Protein AF-A0A1X3DLM1-F1 (afdb_monomer_lite)

Secondary structure (DSSP, 8-state):
-EEEEEEEEETTEEEEEEEEESSHHHHHHHHHHHHHH--------------S-THHHHHHHHHHHHHTT---

Structure (mmCIF, N/CA/C/O backbone):
data_AF-A0A1X3DLM1-F1
#
_entry.id   AF-A0A1X3DLM1-F1
#
loop_
_atom_site.group_PDB
_atom_site.id
_atom_site.type_symbol
_atom_site.label_atom_id
_ato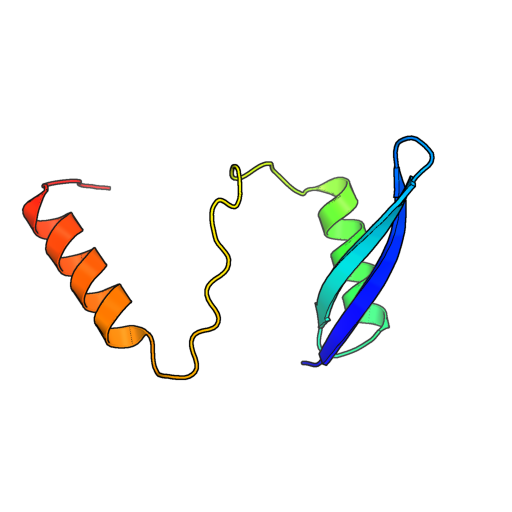m_site.label_alt_id
_atom_site.label_comp_id
_atom_site.label_asym_id
_atom_site.label_entity_id
_atom_site.label_seq_id
_atom_site.pdbx_PDB_ins_code
_atom_site.Cartn_x
_atom_site.Cartn_y
_atom_site.Cartn_z
_atom_site.occupancy
_atom_site.B_iso_or_equiv
_atom_site.auth_seq_id
_atom_site.auth_comp_id
_atom_site.auth_asym_id
_atom_site.auth_atom_id
_atom_site.pdbx_PDB_model_num
ATOM 1 N N . MET A 1 1 ? 9.691 -10.929 -3.202 1.00 80.94 1 MET A N 1
ATOM 2 C CA . MET A 1 1 ? 8.971 -9.711 -2.787 1.00 80.94 1 MET A CA 1
ATOM 3 C C . MET A 1 1 ? 9.136 -9.420 -1.307 1.00 80.94 1 MET A C 1
ATOM 5 O O . MET A 1 1 ? 9.076 -10.325 -0.478 1.00 80.94 1 MET A O 1
ATOM 9 N N . LYS A 1 2 ? 9.338 -8.143 -0.998 1.00 94.69 2 LYS A N 1
ATOM 10 C CA . LYS A 1 2 ? 9.319 -7.539 0.334 1.00 94.69 2 LYS A CA 1
ATOM 11 C C . LYS A 1 2 ? 8.238 -6.461 0.360 1.00 94.69 2 LYS A C 1
ATOM 13 O O . LYS A 1 2 ? 7.809 -5.976 -0.687 1.00 94.69 2 LYS A O 1
ATOM 18 N N . GLU A 1 3 ? 7.809 -6.095 1.555 1.00 96.75 3 GLU A N 1
ATOM 19 C CA . GLU A 1 3 ? 6.882 -4.991 1.764 1.00 96.75 3 GLU A CA 1
ATOM 20 C C . GLU A 1 3 ? 7.667 -3.706 2.060 1.00 96.75 3 GLU A C 1
ATOM 22 O O . GLU A 1 3 ? 8.557 -3.698 2.913 1.00 96.75 3 GLU A O 1
ATOM 27 N N . TYR A 1 4 ? 7.362 -2.630 1.333 1.00 97.69 4 TYR A N 1
ATOM 28 C CA . TYR A 1 4 ? 7.998 -1.319 1.467 1.00 97.69 4 TYR A CA 1
ATOM 29 C C . TYR A 1 4 ? 6.969 -0.280 1.910 1.00 97.69 4 TYR A C 1
ATOM 31 O O . TYR A 1 4 ? 5.918 -0.140 1.282 1.00 97.69 4 TYR A O 1
ATOM 39 N N . THR A 1 5 ? 7.285 0.467 2.967 1.00 97.75 5 THR A N 1
ATOM 40 C CA . THR A 1 5 ? 6.377 1.449 3.577 1.00 97.75 5 THR A CA 1
ATOM 41 C C . THR A 1 5 ? 6.697 2.872 3.125 1.00 97.75 5 THR A C 1
ATOM 43 O O . THR A 1 5 ? 7.854 3.292 3.129 1.00 97.75 5 THR A O 1
ATOM 46 N N . PHE A 1 6 ? 5.656 3.638 2.806 1.00 97.00 6 PHE A N 1
ATOM 47 C CA . PHE A 1 6 ? 5.715 5.044 2.417 1.00 97.00 6 PHE A CA 1
ATOM 48 C C . PHE A 1 6 ? 4.920 5.882 3.415 1.00 97.00 6 PHE A C 1
ATOM 50 O O . PHE A 1 6 ? 3.725 5.657 3.607 1.00 97.00 6 PHE A O 1
ATOM 57 N N . SER A 1 7 ? 5.576 6.862 4.030 1.00 97.12 7 SER A N 1
ATOM 58 C CA . SER A 1 7 ? 4.934 7.823 4.931 1.00 97.12 7 SER A CA 1
ATOM 59 C C . SER A 1 7 ? 4.528 9.080 4.168 1.00 97.12 7 SER A C 1
ATOM 61 O O . SER A 1 7 ? 5.303 9.599 3.365 1.00 97.12 7 SER A O 1
ATOM 63 N N . TYR A 1 8 ? 3.335 9.603 4.439 1.00 95.12 8 TYR A N 1
ATOM 64 C CA . TYR A 1 8 ? 2.818 10.812 3.799 1.00 95.12 8 TYR A CA 1
ATOM 65 C C . TYR A 1 8 ? 1.927 11.616 4.751 1.00 95.12 8 TYR A C 1
ATOM 67 O O . TYR A 1 8 ? 1.518 11.138 5.811 1.00 95.12 8 TYR A O 1
ATOM 75 N N . ARG A 1 9 ? 1.647 12.872 4.389 1.00 96.56 9 ARG A N 1
ATOM 76 C CA . ARG A 1 9 ? 0.742 13.747 5.141 1.00 96.56 9 ARG A CA 1
ATOM 77 C C . ARG A 1 9 ? -0.574 13.915 4.403 1.00 96.56 9 ARG A C 1
ATOM 79 O O . ARG A 1 9 ? -0.583 14.198 3.210 1.00 96.56 9 ARG A O 1
ATOM 86 N N . PHE A 1 10 ? -1.672 13.800 5.139 1.00 95.44 10 PHE A N 1
ATOM 87 C CA . PHE A 1 10 ? -3.013 14.071 4.639 1.00 95.44 10 PHE A CA 1
ATOM 88 C C . PHE A 1 10 ? -3.866 14.664 5.760 1.00 95.44 10 PHE A C 1
ATOM 90 O O . PHE A 1 10 ? -3.933 14.110 6.860 1.00 95.44 10 PHE A O 1
ATOM 97 N N . ASN A 1 11 ? -4.485 15.815 5.483 1.00 96.56 11 ASN A N 1
ATOM 98 C CA . ASN A 1 11 ? -5.321 16.560 6.428 1.00 96.56 11 ASN A CA 1
ATOM 99 C C . ASN A 1 11 ? -4.641 16.815 7.794 1.00 96.56 11 ASN A C 1
ATOM 101 O O . ASN A 1 11 ? -5.184 16.505 8.853 1.00 96.56 11 ASN A O 1
ATOM 105 N N . GLY A 1 12 ? -3.388 17.286 7.765 1.00 96.69 12 GLY A N 1
ATOM 106 C CA . GLY A 1 12 ? -2.601 17.586 8.970 1.00 96.69 12 GLY A CA 1
ATOM 107 C C . GLY A 1 12 ? -2.127 16.369 9.777 1.00 96.69 12 GLY A C 1
ATOM 108 O O . GLY A 1 12 ? -1.412 16.545 10.761 1.00 96.69 12 GLY A O 1
ATOM 109 N N . LYS A 1 13 ? -2.472 15.142 9.368 1.00 97.56 13 LYS A N 1
ATOM 110 C CA . LYS A 1 13 ? -2.083 13.895 10.042 1.00 97.56 13 LYS A CA 1
ATOM 111 C C . LYS A 1 13 ? -1.056 13.117 9.221 1.00 97.56 13 LYS A C 1
ATOM 113 O O . LYS A 1 13 ? -1.012 13.226 7.993 1.00 97.56 13 LYS A O 1
ATOM 118 N N . SER A 1 14 ? -0.239 12.329 9.912 1.00 97.38 14 SER A N 1
ATOM 119 C CA . SER A 1 14 ? 0.704 11.396 9.294 1.00 97.38 14 SER A CA 1
ATOM 120 C C . SER A 1 14 ? 0.019 10.063 9.022 1.00 97.38 14 SER A C 1
ATOM 122 O O . SER A 1 14 ? -0.630 9.508 9.905 1.00 97.38 14 SER A O 1
ATOM 124 N N . TRP A 1 15 ? 0.207 9.553 7.814 1.00 97.50 15 TRP A N 1
ATOM 125 C CA . TRP A 1 15 ? -0.304 8.268 7.359 1.00 97.50 15 TRP A CA 1
ATOM 126 C C . TRP A 1 15 ? 0.828 7.447 6.758 1.00 97.50 15 TRP A C 1
ATOM 128 O O . TRP A 1 15 ? 1.864 7.986 6.359 1.00 97.50 15 TRP A O 1
ATOM 138 N N . SER A 1 16 ? 0.615 6.141 6.680 1.00 96.56 16 SER A N 1
ATOM 139 C CA . SER A 1 16 ? 1.499 5.234 5.969 1.00 96.56 16 SER A CA 1
ATOM 140 C C . SER A 1 16 ? 0.698 4.278 5.099 1.00 96.56 16 SER A C 1
ATOM 142 O O . SER A 1 16 ? -0.431 3.904 5.418 1.00 96.56 16 SER A O 1
ATOM 144 N N . LEU A 1 17 ? 1.302 3.895 3.982 1.00 95.69 17 LEU A N 1
ATOM 145 C CA . LEU A 1 17 ? 0.836 2.803 3.140 1.00 95.69 17 LEU A CA 1
ATOM 146 C C . LEU A 1 17 ? 2.010 1.897 2.798 1.00 95.69 17 LEU A C 1
ATOM 148 O O . LEU A 1 17 ? 3.160 2.341 2.794 1.00 95.69 17 LEU A O 1
ATOM 152 N N . SER A 1 18 ? 1.708 0.644 2.490 1.00 96.31 18 SER A N 1
ATOM 153 C CA . SER A 1 18 ? 2.710 -0.365 2.176 1.00 96.31 18 SER A CA 1
ATOM 154 C C . SER A 1 18 ? 2.455 -0.968 0.801 1.00 96.31 18 SER A C 1
ATOM 156 O O . SER A 1 18 ? 1.307 -1.212 0.428 1.00 96.31 18 SER A O 1
ATOM 158 N N . ILE A 1 19 ? 3.528 -1.195 0.043 1.00 96.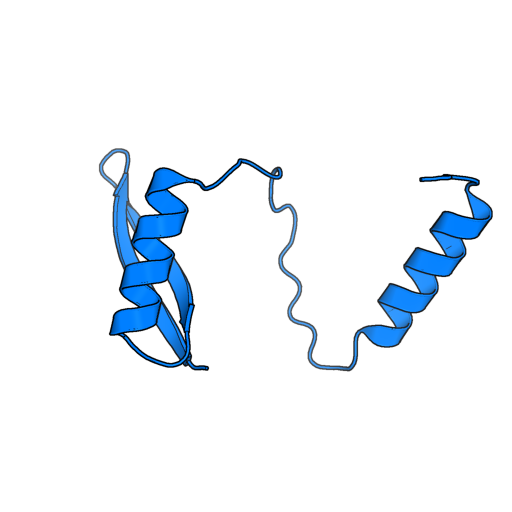44 19 ILE A N 1
ATOM 159 C CA . ILE A 1 19 ? 3.500 -1.765 -1.307 1.00 96.44 19 ILE A CA 1
ATOM 160 C C . ILE A 1 19 ? 4.466 -2.948 -1.365 1.00 96.44 19 ILE A C 1
ATOM 162 O O . ILE A 1 19 ? 5.612 -2.852 -0.925 1.00 96.44 19 ILE A O 1
ATOM 166 N N . TRP A 1 20 ? 4.016 -4.056 -1.953 1.00 97.00 20 TRP A N 1
ATOM 167 C CA . TRP A 1 20 ? 4.852 -5.226 -2.212 1.00 97.00 20 TRP A CA 1
ATOM 168 C C . TRP A 1 20 ? 5.625 -5.076 -3.527 1.00 97.00 20 TRP A C 1
ATOM 170 O O . TRP A 1 20 ? 5.047 -4.807 -4.588 1.00 97.00 20 TRP A O 1
ATOM 180 N N . ALA A 1 21 ? 6.938 -5.272 -3.463 1.00 97.25 21 ALA A N 1
ATOM 181 C CA . ALA A 1 21 ? 7.844 -5.197 -4.607 1.00 97.25 21 ALA A CA 1
ATOM 182 C C . ALA A 1 21 ? 9.082 -6.081 -4.388 1.00 97.25 21 ALA A C 1
ATOM 184 O O . ALA A 1 21 ? 9.336 -6.544 -3.274 1.00 97.25 21 ALA A O 1
ATOM 185 N N . ASP A 1 22 ? 9.860 -6.332 -5.432 1.00 97.75 22 ASP A N 1
ATOM 186 C CA . ASP A 1 22 ? 11.126 -7.060 -5.351 1.00 97.75 22 ASP A CA 1
ATOM 187 C C . ASP A 1 22 ? 12.316 -6.144 -5.036 1.00 97.75 22 ASP A C 1
ATOM 189 O O . ASP A 1 22 ? 13.295 -6.610 -4.446 1.00 97.75 22 ASP A O 1
ATOM 193 N N . SER A 1 23 ? 12.209 -4.840 -5.322 1.00 98.00 23 SER A N 1
ATOM 194 C CA . SER A 1 23 ? 13.216 -3.840 -4.950 1.00 98.00 23 SER A CA 1
ATOM 195 C C . SER A 1 23 ? 12.614 -2.502 -4.477 1.00 98.00 23 SER A C 1
ATOM 197 O O . SER A 1 23 ? 11.441 -2.212 -4.742 1.00 98.00 23 SER A O 1
ATOM 199 N N . PRO A 1 24 ? 13.403 -1.645 -3.792 1.00 97.94 24 PRO A N 1
ATOM 200 C CA . PRO A 1 24 ? 12.977 -0.290 -3.435 1.00 97.94 24 PRO A CA 1
ATOM 201 C C . PRO A 1 24 ? 12.619 0.585 -4.648 1.00 97.94 24 PRO A C 1
ATOM 203 O O . PRO A 1 24 ? 11.726 1.429 -4.564 1.00 97.94 24 PRO A O 1
ATOM 206 N N . GLU A 1 25 ? 13.319 0.415 -5.769 1.00 98.19 25 GLU A N 1
ATOM 207 C CA . GLU A 1 25 ? 13.099 1.160 -7.015 1.00 98.19 25 GLU A CA 1
ATOM 208 C C . GLU A 1 25 ? 11.749 0.785 -7.625 1.00 98.19 25 GLU A C 1
ATOM 210 O O . GLU A 1 25 ? 10.962 1.667 -7.973 1.00 98.19 25 GLU A O 1
ATOM 215 N N . GLU A 1 26 ? 11.440 -0.513 -7.672 1.00 98.00 26 GLU A N 1
ATOM 216 C CA . GLU A 1 26 ? 10.141 -1.006 -8.127 1.00 98.00 26 GLU A CA 1
ATOM 217 C C . GLU A 1 26 ? 9.011 -0.542 -7.196 1.00 98.00 26 GLU A C 1
ATOM 219 O O . GLU A 1 26 ? 7.957 -0.116 -7.669 1.00 98.00 26 GLU A O 1
ATOM 224 N N . ALA A 1 27 ? 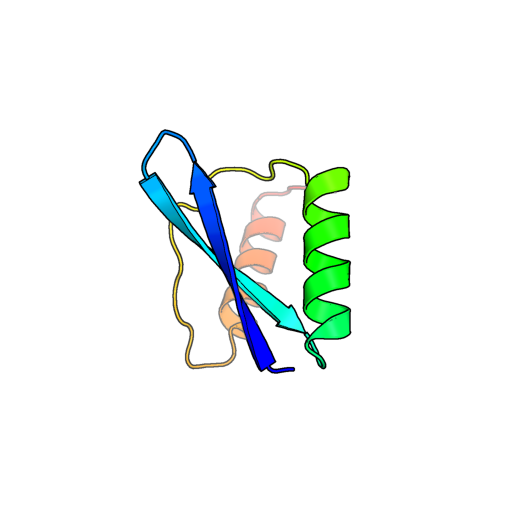9.230 -0.541 -5.875 1.00 97.81 27 ALA A N 1
ATOM 225 C CA . ALA A 1 27 ? 8.254 -0.021 -4.919 1.00 97.81 27 ALA A CA 1
ATOM 226 C C . ALA A 1 27 ? 7.924 1.458 -5.186 1.00 97.81 27 ALA A C 1
ATOM 228 O O . ALA A 1 27 ? 6.753 1.840 -5.193 1.00 97.81 27 ALA A O 1
ATOM 229 N N . LYS A 1 28 ? 8.944 2.290 -5.446 1.00 97.75 28 LYS A N 1
ATOM 230 C CA . LYS A 1 28 ? 8.758 3.704 -5.811 1.00 97.75 28 LYS A CA 1
ATOM 231 C C . LYS A 1 28 ? 8.019 3.841 -7.141 1.00 97.75 28 LYS A C 1
ATOM 233 O O . LYS A 1 28 ? 7.088 4.634 -7.224 1.00 97.75 28 LYS A O 1
ATOM 238 N N . ALA A 1 29 ? 8.387 3.064 -8.160 1.00 97.88 29 ALA A N 1
ATOM 239 C CA . ALA A 1 29 ? 7.707 3.080 -9.456 1.00 97.88 29 ALA A CA 1
ATOM 240 C C . ALA A 1 29 ? 6.216 2.713 -9.329 1.00 97.88 29 ALA A C 1
ATOM 242 O O . ALA A 1 29 ? 5.360 3.422 -9.856 1.00 97.88 29 ALA A O 1
ATOM 243 N N . LYS A 1 30 ? 5.890 1.671 -8.551 1.00 97.31 30 LYS A N 1
ATOM 244 C CA . LYS A 1 30 ? 4.507 1.283 -8.227 1.00 97.31 30 LYS A CA 1
ATOM 245 C C . LYS A 1 30 ? 3.751 2.381 -7.479 1.00 97.31 30 LYS A C 1
ATOM 247 O O . LYS A 1 30 ? 2.588 2.624 -7.788 1.00 97.31 30 LYS A O 1
ATOM 252 N N . PHE A 1 31 ? 4.397 3.061 -6.529 1.00 96.88 31 PHE A N 1
ATOM 253 C CA . PHE A 1 31 ? 3.797 4.195 -5.823 1.00 96.88 31 PHE A CA 1
ATOM 254 C C . PHE A 1 31 ? 3.411 5.330 -6.783 1.00 96.88 31 PHE A C 1
ATOM 256 O O . PHE A 1 31 ? 2.294 5.840 -6.708 1.00 96.88 31 PHE A O 1
ATOM 263 N N . TRP A 1 32 ? 4.301 5.698 -7.711 1.00 96.81 32 TRP A N 1
ATOM 264 C CA . TRP A 1 32 ? 4.013 6.727 -8.716 1.00 96.81 32 TRP A CA 1
ATOM 265 C C . TRP A 1 32 ? 2.882 6.311 -9.657 1.00 96.81 32 TRP A C 1
ATOM 267 O O . TRP A 1 32 ? 1.937 7.074 -9.843 1.00 96.81 32 TRP A O 1
ATOM 277 N N . ALA A 1 33 ? 2.912 5.072 -10.153 1.00 97.19 33 ALA A N 1
ATOM 278 C CA . ALA A 1 33 ? 1.853 4.539 -11.004 1.00 97.19 33 ALA A CA 1
ATOM 279 C C . ALA A 1 33 ? 0.483 4.542 -10.303 1.00 97.19 33 ALA A C 1
ATOM 281 O O . ALA A 1 33 ? -0.521 4.897 -10.921 1.00 97.19 33 ALA A O 1
ATOM 282 N N . ALA A 1 34 ? 0.439 4.199 -9.010 1.00 95.31 34 ALA A N 1
ATOM 283 C CA . ALA A 1 34 ? -0.778 4.266 -8.207 1.00 95.31 34 ALA A CA 1
ATOM 284 C C . ALA A 1 34 ? -1.256 5.712 -8.009 1.00 95.31 34 ALA A C 1
ATOM 286 O O . ALA A 1 34 ? -2.445 5.983 -8.128 1.00 95.31 34 ALA A O 1
ATOM 287 N N . ARG A 1 35 ? -0.351 6.665 -7.757 1.00 93.19 35 ARG A N 1
ATOM 288 C CA . ARG A 1 35 ? -0.715 8.085 -7.635 1.00 93.19 35 ARG A CA 1
ATOM 289 C C . ARG A 1 35 ? -1.378 8.631 -8.905 1.00 93.19 35 ARG A C 1
ATOM 291 O O . ARG A 1 35 ? -2.249 9.488 -8.795 1.00 93.19 35 ARG A O 1
ATOM 298 N N . GLU A 1 36 ? -0.944 8.177 -10.075 1.00 95.06 36 GLU A N 1
ATOM 299 C CA . GLU A 1 36 ? -1.443 8.659 -11.368 1.00 95.06 36 GLU A CA 1
ATOM 300 C C . GLU A 1 36 ? -2.708 7.931 -11.835 1.00 95.06 36 GLU A C 1
ATOM 302 O O . GLU A 1 36 ? -3.604 8.569 -12.382 1.00 95.06 36 GLU A O 1
ATOM 307 N N . ASN A 1 37 ? -2.790 6.613 -11.619 1.00 94.94 37 ASN A N 1
ATOM 308 C CA . ASN A 1 37 ? -3.767 5.757 -12.301 1.00 94.94 37 ASN A CA 1
ATOM 309 C C . ASN A 1 37 ? -4.656 4.927 -11.362 1.00 94.94 37 ASN A C 1
ATOM 311 O O . ASN A 1 37 ? -5.474 4.146 -11.852 1.00 94.94 37 ASN A O 1
ATOM 315 N N . ALA A 1 38 ? -4.504 5.031 -10.036 1.00 92.56 38 ALA A N 1
ATOM 316 C CA . ALA A 1 38 ? -5.339 4.252 -9.125 1.00 92.56 38 ALA A CA 1
ATOM 317 C C . ALA A 1 38 ? -6.811 4.661 -9.230 1.00 92.56 38 ALA A C 1
ATOM 319 O O . ALA A 1 38 ? -7.156 5.843 -9.256 1.00 92.56 38 ALA A O 1
ATOM 320 N N . GLN A 1 39 ? -7.679 3.654 -9.237 1.00 95.31 39 GLN A N 1
ATOM 321 C CA . GLN A 1 39 ? -9.124 3.821 -9.192 1.00 95.31 39 GLN A CA 1
ATOM 322 C C . GLN A 1 39 ? -9.642 3.444 -7.804 1.00 95.31 39 GLN A C 1
ATOM 324 O O . GLN A 1 39 ? -9.007 2.696 -7.060 1.00 95.31 39 GLN A O 1
ATOM 329 N N . TYR A 1 40 ? -10.789 4.004 -7.433 1.00 92.44 40 TYR A N 1
ATOM 330 C CA . TYR A 1 40 ? -11.453 3.653 -6.186 1.00 92.44 40 TYR A CA 1
ATOM 331 C C . TYR A 1 40 ? -12.314 2.401 -6.390 1.00 92.44 40 TYR A C 1
ATOM 333 O O . TYR A 1 40 ? -13.382 2.478 -6.992 1.00 92.44 40 TYR A O 1
ATOM 341 N N . ASP A 1 41 ? -11.858 1.268 -5.854 1.00 91.88 41 ASP A N 1
ATOM 342 C CA . ASP A 1 41 ? -12.542 -0.032 -5.974 1.00 91.88 41 ASP A CA 1
ATOM 343 C C . ASP A 1 41 ? -13.588 -0.292 -4.870 1.00 91.88 41 ASP A C 1
ATOM 345 O O . ASP A 1 41 ? -14.277 -1.313 -4.886 1.00 91.88 41 ASP A O 1
ATOM 349 N N . GLY A 1 42 ? -13.714 0.616 -3.896 1.00 92.88 42 GLY A N 1
ATOM 350 C CA . GLY A 1 42 ? -14.641 0.500 -2.769 1.00 92.88 42 GLY A CA 1
ATOM 351 C C . GLY A 1 42 ? -13.969 0.517 -1.394 1.00 92.88 42 GLY A C 1
ATOM 352 O O . GLY A 1 42 ? -12.751 0.637 -1.253 1.00 92.88 42 GLY A O 1
ATOM 353 N N . GLU A 1 43 ? -14.789 0.424 -0.347 1.00 93.38 43 GLU A N 1
ATOM 354 C CA . GLU A 1 43 ? -14.332 0.417 1.043 1.00 93.38 43 GLU A CA 1
ATOM 355 C C . GLU A 1 43 ? -13.843 -0.972 1.475 1.00 93.38 43 GLU A C 1
ATOM 357 O O . GLU A 1 43 ? -14.518 -1.989 1.297 1.00 93.38 43 GLU A O 1
ATOM 362 N N . VAL A 1 44 ? -12.668 -1.018 2.108 1.00 89.69 44 VAL A N 1
ATOM 363 C CA . VAL A 1 44 ? -12.181 -2.239 2.755 1.00 89.69 44 VAL A CA 1
ATOM 364 C C . VAL A 1 44 ? -12.886 -2.404 4.099 1.00 89.69 44 VAL A C 1
ATOM 366 O O . VAL A 1 44 ? -12.475 -1.816 5.094 1.00 89.69 44 VAL A O 1
ATOM 369 N N . LEU A 1 45 ? -13.914 -3.252 4.135 1.00 92.38 45 LEU A N 1
ATOM 370 C CA . LEU A 1 45 ? -14.684 -3.530 5.355 1.00 92.38 45 LEU A CA 1
ATOM 371 C C . LEU A 1 45 ? -13.936 -4.429 6.351 1.00 92.38 45 LEU A C 1
ATOM 373 O O . LEU A 1 45 ? -14.112 -4.310 7.561 1.00 92.38 45 LEU A O 1
ATOM 377 N N . ALA A 1 46 ? -13.103 -5.347 5.854 1.00 86.81 46 ALA A N 1
ATOM 378 C CA . ALA A 1 46 ? -12.321 -6.251 6.691 1.00 86.81 46 ALA A CA 1
ATOM 379 C C . ALA A 1 46 ? -11.033 -6.700 5.989 1.00 86.81 46 ALA A C 1
ATOM 381 O O . ALA A 1 46 ? -11.034 -7.020 4.800 1.00 86.81 46 ALA A O 1
ATOM 382 N N . LYS A 1 47 ? -9.936 -6.784 6.751 1.00 84.00 47 LYS A N 1
ATOM 383 C CA . LYS A 1 47 ? -8.688 -7.449 6.347 1.00 84.00 47 LYS A CA 1
ATOM 384 C C . LYS A 1 47 ? -8.511 -8.688 7.217 1.00 84.00 47 LYS A C 1
ATOM 386 O O . LYS A 1 47 ? -8.278 -8.566 8.415 1.00 84.00 47 LYS A O 1
ATOM 391 N N . ILE A 1 48 ? -8.644 -9.873 6.627 1.00 82.00 48 ILE A N 1
ATOM 392 C CA . ILE A 1 48 ? -8.522 -11.145 7.349 1.00 82.00 48 ILE A CA 1
ATOM 393 C C . ILE A 1 48 ? -7.157 -11.747 7.021 1.00 82.00 48 ILE A C 1
ATOM 395 O O . ILE A 1 48 ? -6.881 -12.065 5.865 1.00 82.00 48 ILE A O 1
ATOM 399 N N . TYR A 1 49 ? -6.304 -11.909 8.033 1.00 75.25 49 TYR A N 1
ATOM 400 C CA . TYR A 1 49 ? -5.071 -12.676 7.886 1.00 75.25 49 TYR A CA 1
ATOM 401 C C . TYR A 1 49 ? -5.426 -14.160 7.750 1.00 75.25 49 TYR A C 1
ATOM 403 O O . TYR A 1 49 ? -6.048 -14.735 8.641 1.00 75.25 49 TYR A O 1
ATOM 411 N N . ALA A 1 50 ? -5.062 -14.776 6.627 1.00 68.81 50 ALA A N 1
ATOM 412 C CA . ALA A 1 50 ? -5.370 -16.172 6.349 1.00 68.81 50 ALA A CA 1
ATOM 413 C C . ALA A 1 50 ? -4.081 -17.013 6.374 1.00 68.81 50 ALA A C 1
ATOM 415 O O . ALA A 1 50 ? -3.339 -17.013 5.392 1.00 68.81 50 ALA A O 1
ATOM 416 N N . PRO A 1 51 ? -3.806 -17.753 7.465 1.00 61.38 51 PRO A N 1
ATOM 417 C CA . PRO A 1 51 ? -2.588 -18.556 7.601 1.00 61.38 51 PRO A CA 1
ATOM 418 C C . PRO A 1 51 ? -2.576 -19.858 6.770 1.00 61.38 51 PRO A C 1
ATOM 420 O O . PRO A 1 51 ? -1.630 -20.631 6.869 1.00 61.38 51 PRO A O 1
ATOM 423 N N . VAL A 1 52 ? -3.599 -20.136 5.949 1.00 63.31 52 VAL A N 1
ATOM 424 C CA . VAL A 1 52 ? -3.736 -21.392 5.184 1.00 63.31 52 VAL A CA 1
ATOM 425 C C . VAL A 1 52 ? -4.422 -21.193 3.833 1.00 63.31 52 VAL A C 1
ATOM 427 O O . VAL A 1 52 ? -5.161 -20.236 3.623 1.00 63.31 52 VAL A O 1
ATOM 430 N N . ASN A 1 53 ? -4.182 -22.148 2.927 1.00 64.19 53 ASN A N 1
ATOM 431 C CA . ASN A 1 53 ? -4.656 -22.204 1.545 1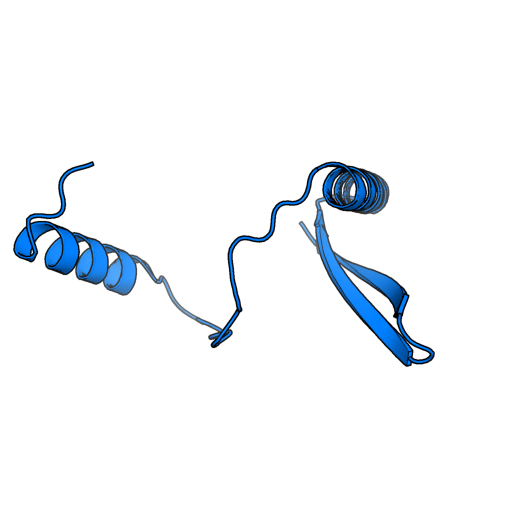.00 64.19 53 ASN A CA 1
ATOM 432 C C . ASN A 1 53 ? -6.169 -21.899 1.411 1.00 64.19 53 ASN A C 1
ATOM 434 O O . ASN A 1 53 ? -7.026 -22.762 1.605 1.00 64.19 53 ASN A O 1
ATOM 438 N N . ILE A 1 54 ? -6.477 -20.661 1.008 1.00 71.00 54 ILE A N 1
ATOM 439 C CA . ILE A 1 54 ? -7.818 -20.079 0.783 1.00 71.00 54 ILE A CA 1
ATOM 440 C C . ILE A 1 54 ? -8.584 -20.750 -0.382 1.00 71.00 54 ILE A C 1
ATOM 442 O O . ILE A 1 54 ? -9.730 -20.399 -0.676 1.00 71.00 54 ILE A O 1
ATOM 446 N N . SER A 1 55 ? -8.008 -21.762 -1.043 1.00 72.56 55 SER A N 1
ATOM 447 C CA . SER A 1 55 ? -8.648 -22.471 -2.160 1.00 72.56 55 SER A CA 1
ATOM 448 C C . SER A 1 55 ? -10.050 -22.992 -1.838 1.00 72.56 55 SER A C 1
ATOM 450 O O . SER A 1 55 ? -10.902 -22.995 -2.727 1.00 72.56 55 SER A O 1
ATOM 452 N N . TRP A 1 56 ? -10.336 -23.379 -0.591 1.00 74.25 56 TRP A N 1
ATOM 453 C CA . TRP A 1 56 ? -11.676 -23.819 -0.190 1.00 74.25 56 TRP A CA 1
ATOM 454 C C . TRP A 1 56 ? -12.698 -22.669 -0.180 1.00 74.25 56 TRP A C 1
ATOM 456 O O . TRP A 1 56 ? -13.811 -22.856 -0.669 1.00 74.25 56 TRP A O 1
ATOM 466 N N . VAL A 1 57 ? -12.313 -21.467 0.266 1.00 78.00 57 VAL A N 1
ATOM 467 C CA . VAL A 1 57 ? -13.170 -20.265 0.249 1.00 78.00 57 VAL A CA 1
ATOM 468 C C . VAL A 1 57 ? -13.432 -19.822 -1.189 1.00 78.00 57 VAL A C 1
ATOM 470 O O . VAL A 1 57 ? -14.569 -19.517 -1.548 1.00 78.00 57 VAL A O 1
ATOM 473 N N . ILE A 1 58 ? -12.408 -19.857 -2.049 1.00 77.12 58 ILE A N 1
ATOM 474 C CA . ILE A 1 58 ? -12.554 -19.547 -3.481 1.00 77.12 58 ILE A CA 1
ATOM 475 C C . ILE A 1 58 ? -13.485 -20.563 -4.155 1.00 77.12 58 ILE A C 1
ATOM 477 O O . ILE A 1 58 ? -14.394 -20.174 -4.893 1.00 77.12 58 ILE A O 1
ATOM 481 N N . LYS A 1 59 ? -13.313 -21.863 -3.875 1.00 80.69 59 LYS A N 1
ATOM 482 C CA . LYS A 1 59 ? -14.199 -22.923 -4.385 1.00 80.69 59 LYS A CA 1
ATOM 483 C C . LYS A 1 59 ? -15.639 -22.733 -3.906 1.00 80.69 59 LYS A C 1
ATOM 485 O O . LYS A 1 59 ? -16.558 -22.886 -4.712 1.00 80.69 59 LYS A O 1
ATOM 490 N N . LEU A 1 60 ? -15.836 -22.370 -2.638 1.00 82.50 60 LEU A N 1
ATOM 491 C CA . LEU A 1 60 ? -17.155 -22.123 -2.058 1.00 82.50 60 LEU A CA 1
ATOM 492 C C . LEU A 1 60 ? -17.825 -20.902 -2.697 1.00 82.50 60 LEU A C 1
ATOM 494 O O . LEU A 1 60 ? -18.949 -21.019 -3.182 1.00 82.50 60 LEU A O 1
ATOM 498 N N . ARG A 1 61 ? -17.110 -19.777 -2.825 1.00 84.56 61 ARG A N 1
ATOM 499 C CA . ARG A 1 61 ? -17.583 -18.582 -3.544 1.00 84.56 61 ARG A CA 1
ATOM 500 C C . ARG A 1 61 ? -18.014 -18.919 -4.972 1.00 84.56 61 ARG A C 1
ATOM 502 O O . ARG A 1 61 ? -19.084 -18.504 -5.404 1.00 84.56 61 ARG A O 1
ATOM 509 N N . ASN A 1 62 ? -17.211 -19.696 -5.699 1.00 82.31 62 ASN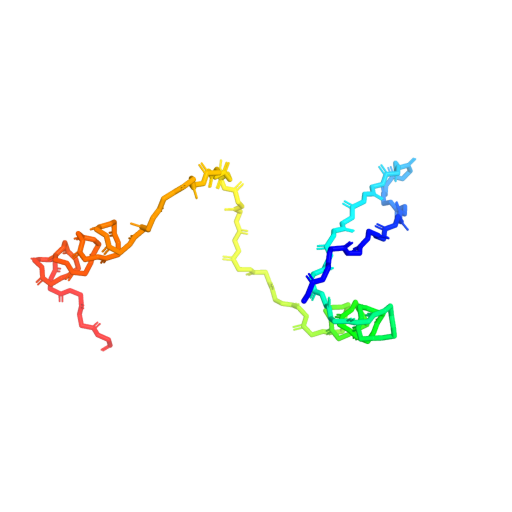 A N 1
ATOM 510 C CA . ASN A 1 62 ? -17.509 -20.086 -7.081 1.00 82.31 62 ASN A CA 1
ATOM 511 C C . ASN A 1 62 ? -18.684 -21.082 -7.183 1.00 82.31 62 ASN A C 1
ATOM 513 O O . ASN A 1 62 ? -19.323 -21.173 -8.232 1.00 82.31 62 ASN A O 1
ATOM 517 N N . ARG A 1 63 ? -18.978 -21.847 -6.122 1.00 80.94 63 ARG A N 1
ATOM 518 C CA . ARG A 1 63 ? -20.194 -22.673 -6.016 1.00 80.94 63 ARG A CA 1
ATOM 519 C C . ARG A 1 63 ? -21.428 -21.806 -5.776 1.00 80.94 63 ARG A C 1
ATOM 521 O O . ARG A 1 63 ? -22.414 -21.972 -6.481 1.00 80.94 63 ARG A O 1
ATOM 528 N N . ILE A 1 64 ? -21.341 -20.854 -4.848 1.00 84.50 64 ILE A N 1
ATOM 529 C CA . ILE A 1 64 ? -22.438 -19.929 -4.531 1.00 84.50 64 ILE A CA 1
ATOM 530 C C . ILE A 1 64 ? -22.768 -19.055 -5.747 1.00 84.50 64 ILE A C 1
ATOM 532 O O . ILE A 1 64 ? -23.928 -18.962 -6.129 1.00 84.50 64 ILE A O 1
ATOM 536 N N . LYS A 1 65 ? -21.761 -18.504 -6.440 1.00 78.56 65 LYS A N 1
ATOM 537 C CA . LYS A 1 65 ? -21.970 -17.751 -7.691 1.00 78.56 65 LYS A CA 1
ATOM 538 C C . LYS A 1 65 ? -22.701 -18.567 -8.765 1.00 78.56 65 LYS A C 1
ATOM 540 O O . LYS A 1 65 ? -23.615 -18.045 -9.389 1.00 78.56 65 LYS A O 1
ATOM 545 N N . ARG A 1 66 ? -22.344 -19.849 -8.938 1.00 77.94 66 ARG A N 1
ATOM 546 C CA . ARG A 1 66 ? -23.036 -20.762 -9.869 1.00 77.94 66 ARG A CA 1
ATOM 547 C C . ARG A 1 66 ? -24.489 -21.024 -9.476 1.00 77.94 66 ARG A C 1
ATOM 549 O O . ARG A 1 66 ? -25.335 -21.104 -10.356 1.00 77.94 66 ARG A O 1
ATOM 556 N N . LEU A 1 67 ? -24.774 -21.143 -8.180 1.00 78.50 67 LEU A N 1
ATOM 557 C CA . LEU A 1 67 ? -26.135 -21.342 -7.671 1.00 78.50 67 LEU A CA 1
ATOM 558 C C . LEU A 1 67 ? -27.006 -20.087 -7.811 1.00 78.50 67 LEU A C 1
ATOM 560 O O . LEU A 1 67 ? -28.207 -20.206 -8.009 1.00 78.50 67 LEU A O 1
ATOM 564 N N . MET A 1 68 ? -26.407 -18.897 -7.747 1.00 78.31 68 MET A N 1
ATOM 565 C CA . MET A 1 68 ? -27.124 -17.623 -7.876 1.00 78.31 68 MET A CA 1
ATOM 566 C C . MET A 1 68 ? -27.344 -17.175 -9.330 1.00 78.31 68 MET A C 1
ATOM 568 O O . MET A 1 68 ? -27.868 -16.089 -9.548 1.00 78.31 68 MET A O 1
ATOM 572 N N . GLY A 1 69 ? -26.942 -17.971 -10.331 1.00 68.62 69 GLY A N 1
ATOM 573 C CA . GLY A 1 69 ? -27.226 -17.688 -11.745 1.00 68.62 69 GLY A CA 1
ATOM 574 C C . GLY A 1 69 ? -26.586 -16.410 -12.302 1.00 68.62 69 GLY A C 1
ATOM 575 O O . GLY A 1 69 ? -26.97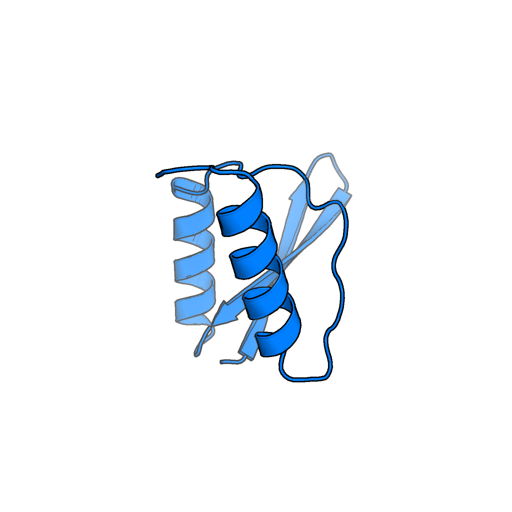1 -15.962 -13.379 1.00 68.62 69 GLY A O 1
ATOM 576 N N . VAL A 1 70 ? -25.613 -15.824 -11.598 1.00 62.56 70 VAL A N 1
ATOM 577 C CA . VAL A 1 70 ? -24.913 -14.608 -12.031 1.00 62.56 70 VAL A CA 1
ATOM 578 C C . VAL A 1 70 ? -23.986 -14.976 -13.195 1.00 62.56 70 VAL A C 1
ATOM 580 O O . VAL A 1 70 ? -22.901 -15.518 -12.973 1.00 62.56 70 VAL A O 1
ATOM 583 N N . LYS A 1 71 ? -24.451 -14.758 -14.432 1.00 57.44 71 LYS A N 1
ATOM 584 C CA . LYS A 1 71 ? -23.637 -14.823 -15.658 1.00 57.44 71 LYS A CA 1
ATOM 585 C C . LYS A 1 71 ? -22.803 -13.545 -15.802 1.00 57.44 71 LYS A C 1
ATOM 587 O O . LYS A 1 71 ? -23.262 -12.484 -15.387 1.00 57.44 71 LYS A O 1
ATOM 592 N N . GLU A 1 72 ? -21.589 -13.711 -16.334 1.00 57.88 72 GLU A N 1
ATOM 593 C CA . GLU A 1 72 ? -20.688 -12.625 -16.764 1.00 57.88 72 GLU A CA 1
ATOM 594 C C . GLU A 1 72 ? -21.348 -11.693 -17.783 1.00 57.88 72 GLU A C 1
ATOM 596 O O . GLU A 1 72 ? -22.144 -12.200 -18.612 1.00 57.88 72 GLU A O 1
#

Radius of gyration: 17.44 Å; chains: 1; bounding box: 40×41×27 Å

Sequence (72 aa):
MKEYTFSYRFNGKSWSLSIWADSPEEAKAKFWAARENAQYDGEVLAKIYAPVNISWVIKLRNRIKRLMGVKE

pLDDT: mean 87.76, std 11.71, range [57.44, 98.19]

Organism: NCBI:txid1931275

Foldseek 3Di:
DDKDKDWDDDPNDIDIDIDDDPDPVVRVVVVVCCVVDPDDPDDDPDDDDDPDDCVVVVVVVVVVCVVVPDDD